Protein AF-A0AA40WE69-F1 (afdb_monomer_lite)

InterPro domains:
  IPR025161 Insertion element IS402-like domain [PF13340] (11-57)

Foldseek 3Di:
DDDPCPPLFDPPVVCVVCVVVDDDDDDDVPDDDDDDDDPRVVVSVVVVCVVPVDDDD

Radius of gyration: 13.21 Å; chains: 1; bounding box: 25×28×32 Å

Organism: NCBI:txid44276

pLDDT: mean 86.07, std 9.75, range [48.78, 94.75]

Secondary structure (DSSP, 8-state):
---TTGGGSPPHHHHHHHGGGSPPP---TT--SSPPPPHHHHHHHHHHHHHH-PPP-

Structure (mmCIF, N/CA/C/O backbone):
data_AF-A0AA40WE69-F1
#
_entry.id   AF-A0AA40WE69-F1
#
loop_
_atom_site.group_PDB
_atom_site.id
_atom_site.type_symbol
_atom_site.label_atom_id
_atom_site.label_alt_id
_atom_site.label_comp_id
_atom_site.label_asym_id
_atom_site.label_entity_id
_atom_site.label_seq_id
_atom_site.pdbx_PDB_ins_code
_atom_site.Cartn_x
_atom_site.Cartn_y
_atom_site.Cartn_z
_atom_site.occupancy
_atom_site.B_iso_or_equiv
_atom_site.auth_seq_id
_atom_site.auth_comp_id
_atom_site.auth_asym_id
_atom_site.auth_atom_id
_atom_site.pdbx_PDB_model_num
ATOM 1 N N . MET A 1 1 ? 6.748 -12.633 0.548 1.00 48.78 1 MET A N 1
ATOM 2 C CA . MET A 1 1 ? 7.640 -11.666 1.219 1.00 48.78 1 MET A CA 1
ATOM 3 C C . MET A 1 1 ? 6.813 -10.966 2.274 1.00 48.78 1 MET A C 1
ATOM 5 O O . MET A 1 1 ? 5.715 -10.536 1.941 1.00 48.78 1 MET A O 1
ATOM 9 N N . LYS A 1 2 ? 7.281 -10.939 3.527 1.00 52.12 2 LYS A N 1
ATOM 10 C CA . LYS A 1 2 ? 6.672 -10.094 4.562 1.00 52.12 2 LYS A CA 1
ATOM 11 C C . LYS A 1 2 ? 6.791 -8.648 4.082 1.00 52.12 2 LYS A C 1
ATOM 13 O O . LYS A 1 2 ? 7.844 -8.273 3.576 1.00 52.12 2 LYS A O 1
ATOM 18 N N . SER A 1 3 ? 5.707 -7.893 4.134 1.00 59.44 3 SER A N 1
ATOM 19 C CA . SER A 1 3 ? 5.768 -6.471 3.832 1.00 59.44 3 SER A CA 1
ATOM 20 C C . SER A 1 3 ? 6.443 -5.735 4.988 1.00 59.44 3 SER A C 1
ATOM 22 O O . SER A 1 3 ? 6.235 -6.051 6.159 1.00 59.44 3 SER A O 1
ATOM 24 N N . GLU A 1 4 ? 7.203 -4.701 4.653 1.00 72.38 4 GLU A N 1
ATOM 25 C CA . GLU A 1 4 ? 7.766 -3.743 5.616 1.00 72.38 4 GLU A CA 1
ATOM 26 C C . GLU A 1 4 ? 6.684 -2.788 6.178 1.00 72.38 4 GLU A C 1
ATOM 28 O O . GLU A 1 4 ? 6.972 -1.885 6.955 1.00 72.38 4 GLU A O 1
ATOM 33 N N . LEU A 1 5 ? 5.421 -2.956 5.762 1.00 74.56 5 LEU A N 1
ATOM 34 C CA . LEU A 1 5 ? 4.311 -2.034 6.034 1.00 74.56 5 LEU A CA 1
ATOM 35 C C . LEU A 1 5 ? 3.550 -2.356 7.333 1.00 74.56 5 LEU A C 1
ATOM 37 O O . LEU A 1 5 ? 2.689 -1.582 7.753 1.00 74.56 5 LEU A O 1
ATOM 41 N N . GLY A 1 6 ? 3.855 -3.482 7.985 1.00 82.88 6 GLY A N 1
ATOM 42 C CA . GLY A 1 6 ? 3.264 -3.861 9.269 1.00 82.88 6 GLY A CA 1
ATOM 43 C C . GLY A 1 6 ? 1.731 -3.887 9.238 1.00 82.88 6 GLY A C 1
ATOM 44 O O . GLY A 1 6 ? 1.127 -4.565 8.413 1.00 82.88 6 GLY A O 1
ATOM 45 N N . HIS A 1 7 ? 1.095 -3.133 10.138 1.00 80.44 7 HIS A N 1
ATOM 46 C CA . HIS A 1 7 ? -0.368 -3.052 10.265 1.00 80.44 7 HIS A CA 1
ATOM 47 C C . HIS A 1 7 ? -1.057 -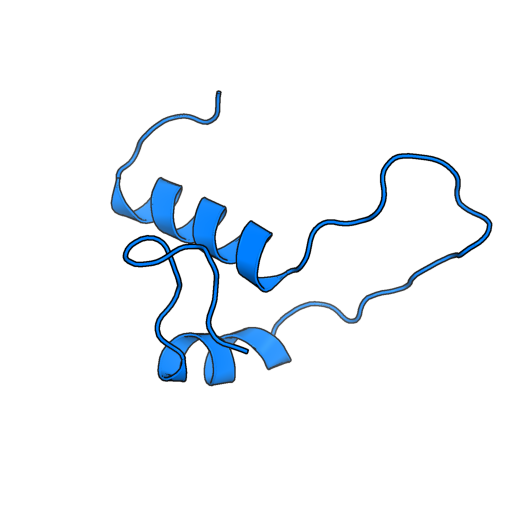2.289 9.120 1.00 80.44 7 HIS A C 1
ATOM 49 O O . HIS A 1 7 ? -2.279 -2.347 9.001 1.00 80.44 7 HIS A O 1
ATOM 55 N N . LEU A 1 8 ? -0.292 -1.565 8.298 1.00 83.88 8 LEU A N 1
ATOM 56 C CA . LEU A 1 8 ? -0.798 -0.854 7.121 1.00 83.88 8 LEU A CA 1
ATOM 57 C C . LEU A 1 8 ? -0.814 -1.738 5.870 1.00 83.88 8 LEU A C 1
ATOM 59 O O . LEU A 1 8 ? -1.319 -1.314 4.832 1.00 83.88 8 LEU A O 1
ATOM 63 N N . ASP A 1 9 ? -0.249 -2.944 5.946 1.00 89.06 9 ASP A N 1
ATOM 64 C CA . ASP A 1 9 ? -0.255 -3.871 4.826 1.00 89.06 9 ASP A CA 1
ATOM 65 C C . ASP A 1 9 ? -1.604 -4.564 4.635 1.00 89.06 9 ASP A C 1
ATOM 67 O O . ASP A 1 9 ? -2.441 -4.677 5.532 1.00 89.06 9 ASP A O 1
ATOM 71 N N . ILE A 1 10 ? -1.768 -5.114 3.441 1.00 90.19 10 ILE A N 1
ATOM 72 C CA . ILE A 1 10 ? -2.886 -5.974 3.095 1.00 90.19 10 ILE A CA 1
ATOM 73 C C . ILE A 1 10 ? -2.593 -7.395 3.604 1.00 90.19 10 ILE A C 1
ATOM 75 O O . ILE A 1 10 ? -1.550 -7.960 3.254 1.00 90.19 10 ILE A O 1
ATOM 79 N N . PRO A 1 11 ? -3.515 -8.016 4.370 1.00 90.19 11 PRO A N 1
ATOM 80 C CA . PRO A 1 11 ? -3.404 -9.419 4.753 1.00 90.19 11 PRO A CA 1
ATOM 81 C C . PRO A 1 11 ? -3.133 -10.324 3.548 1.00 90.19 11 PRO A C 1
ATOM 83 O O . PRO A 1 11 ? -3.737 -10.166 2.484 1.00 90.19 11 PRO A O 1
ATOM 86 N N . GLU A 1 12 ? -2.246 -11.303 3.717 1.00 91.00 12 GLU A N 1
ATOM 87 C CA . GLU A 1 12 ? -1.745 -12.131 2.612 1.00 91.00 12 GLU A CA 1
ATOM 88 C C . GLU A 1 12 ? -2.866 -12.853 1.845 1.00 91.00 12 GLU A C 1
ATOM 90 O O . GLU A 1 12 ? -2.806 -12.991 0.625 1.00 91.00 12 GLU A O 1
ATOM 95 N N . GLU A 1 13 ? -3.920 -13.279 2.537 1.00 91.88 13 GLU A N 1
ATOM 96 C CA . GLU A 1 13 ? -5.081 -13.949 1.940 1.00 91.88 13 GLU A CA 1
ATOM 97 C C . GLU A 1 13 ? -5.858 -13.029 0.993 1.00 91.88 13 GLU A C 1
ATOM 99 O O . GLU A 1 13 ? -6.284 -13.455 -0.082 1.00 91.88 13 GLU A O 1
ATOM 104 N N . ILE A 1 14 ? -5.996 -11.753 1.363 1.00 91.56 14 ILE A N 1
ATOM 105 C CA . ILE A 1 14 ? -6.630 -10.730 0.528 1.00 91.56 14 ILE A CA 1
ATOM 106 C C . ILE A 1 14 ? -5.716 -10.412 -0.654 1.00 91.56 14 ILE A C 1
ATOM 108 O O . ILE A 1 14 ? -6.166 -10.401 -1.801 1.00 91.56 14 ILE A O 1
ATOM 112 N N . TRP A 1 15 ? -4.419 -10.226 -0.399 1.00 92.44 15 TRP A N 1
ATOM 113 C CA . TRP A 1 15 ? -3.445 -9.923 -1.444 1.00 92.44 15 TRP A CA 1
ATOM 114 C C . TRP A 1 15 ? -3.379 -11.016 -2.517 1.00 92.44 15 TRP A C 1
ATOM 116 O O . TRP A 1 15 ? -3.380 -10.708 -3.707 1.00 92.44 15 TRP A O 1
ATOM 126 N N . LYS A 1 16 ? -3.403 -12.295 -2.127 1.00 94.25 16 LYS A N 1
ATOM 127 C CA . LYS A 1 16 ? -3.415 -13.430 -3.066 1.00 94.25 16 LYS A CA 1
ATOM 128 C C . LYS A 1 16 ? -4.619 -13.421 -4.005 1.00 94.25 16 LYS A C 1
ATOM 130 O O . LYS A 1 16 ? -4.473 -13.804 -5.162 1.00 94.25 16 LYS A O 1
ATOM 135 N N . ARG A 1 17 ? -5.786 -12.975 -3.530 1.00 94.75 17 ARG A N 1
ATOM 136 C CA . ARG A 1 17 ? -6.999 -12.835 -4.353 1.00 94.75 17 ARG A CA 1
ATOM 137 C C . ARG A 1 17 ? -6.947 -11.597 -5.246 1.00 94.75 17 ARG A C 1
ATOM 139 O O . ARG A 1 17 ? -7.435 -11.638 -6.368 1.00 94.75 17 ARG A O 1
ATOM 146 N N . LEU A 1 18 ? -6.340 -10.516 -4.761 1.00 92.81 18 LEU A N 1
ATOM 147 C CA . LEU A 1 18 ? -6.287 -9.233 -5.458 1.00 92.81 18 LEU A CA 1
ATOM 148 C C . LEU A 1 18 ? -5.217 -9.185 -6.554 1.00 92.81 18 LEU A C 1
ATOM 150 O O . LEU A 1 18 ? -5.485 -8.713 -7.654 1.00 92.81 18 LEU A O 1
ATOM 154 N N . ARG A 1 19 ? -4.013 -9.696 -6.276 1.00 92.81 19 ARG A N 1
ATOM 155 C CA . ARG A 1 19 ? -2.864 -9.688 -7.192 1.00 92.81 19 ARG A CA 1
ATOM 156 C C . ARG A 1 19 ? -3.186 -10.146 -8.626 1.00 92.81 19 ARG A C 1
ATOM 158 O O . ARG A 1 19 ? -2.739 -9.461 -9.542 1.00 92.81 19 ARG A O 1
ATOM 165 N N . PRO A 1 20 ? -3.921 -11.250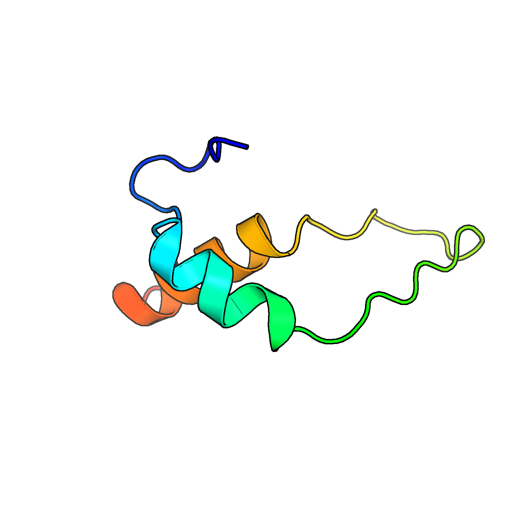 -8.875 1.00 94.69 20 PRO A N 1
ATOM 166 C CA . PRO A 1 20 ? -4.228 -11.679 -10.244 1.00 94.69 20 PRO A CA 1
ATOM 167 C C . PRO A 1 20 ? -5.181 -10.741 -10.997 1.00 94.69 20 PRO A C 1
ATOM 169 O O . PRO A 1 20 ? -5.243 -10.811 -12.221 1.00 94.69 20 PRO A O 1
ATOM 172 N N . LEU A 1 21 ? -5.909 -9.868 -10.294 1.00 93.81 21 LEU A N 1
ATOM 173 C CA . LEU A 1 21 ? -6.811 -8.881 -10.896 1.00 93.81 21 LEU A CA 1
ATOM 174 C C . LEU A 1 21 ? -6.071 -7.618 -11.354 1.00 93.81 21 LEU A C 1
ATOM 176 O O . LEU A 1 21 ? -6.649 -6.777 -12.042 1.00 93.81 21 LEU A O 1
ATOM 180 N N . LEU A 1 22 ? -4.804 -7.462 -10.963 1.00 91.19 22 LEU A N 1
ATOM 181 C CA . LEU A 1 22 ? -4.005 -6.312 -11.350 1.00 91.19 22 LEU A CA 1
ATOM 182 C C . LEU A 1 22 ? -3.602 -6.391 -12.826 1.00 91.19 22 LEU A C 1
ATOM 184 O O . LEU A 1 22 ? -3.330 -7.475 -13.351 1.00 91.19 22 LEU A O 1
ATOM 188 N N . PRO A 1 23 ? -3.532 -5.239 -13.514 1.00 89.44 23 PRO A N 1
ATOM 189 C CA . PRO A 1 23 ? -3.109 -5.206 -14.902 1.00 89.44 23 PRO A CA 1
ATOM 190 C C . PRO A 1 23 ? -1.677 -5.730 -15.047 1.00 89.44 23 PRO A C 1
ATOM 192 O O . PRO A 1 23 ? -0.796 -5.426 -14.243 1.00 89.44 23 PRO A O 1
ATOM 195 N N . LYS A 1 24 ? -1.425 -6.489 -16.121 1.00 86.25 24 LYS A N 1
ATOM 196 C CA . LYS A 1 24 ? -0.077 -6.978 -16.440 1.00 86.25 24 LYS A CA 1
ATOM 197 C C . LYS A 1 24 ? 0.874 -5.798 -16.647 1.00 86.25 24 LYS A C 1
ATOM 199 O O . LYS A 1 24 ? 0.619 -4.919 -17.473 1.00 86.25 24 LYS A O 1
ATOM 204 N N . ILE A 1 25 ? 1.994 -5.811 -15.929 1.00 83.19 25 ILE A N 1
ATOM 205 C CA . ILE A 1 25 ? 2.999 -4.750 -15.998 1.00 83.19 25 ILE A CA 1
ATOM 206 C C . ILE A 1 25 ? 3.737 -4.838 -17.340 1.00 83.19 25 ILE A C 1
ATOM 208 O O . ILE A 1 25 ? 4.346 -5.857 -17.659 1.00 83.19 25 ILE A O 1
ATOM 212 N N . LYS A 1 26 ? 3.727 -3.747 -18.113 1.00 79.50 26 LYS A N 1
ATOM 213 C CA . LYS A 1 26 ? 4.620 -3.559 -19.264 1.00 79.50 26 LYS A CA 1
ATOM 214 C C . LYS A 1 26 ? 5.783 -2.666 -18.840 1.00 79.50 26 LYS A C 1
ATOM 216 O O . LYS A 1 26 ? 5.654 -1.443 -18.841 1.00 79.50 26 LYS A O 1
ATOM 221 N N . ILE A 1 27 ? 6.898 -3.273 -18.438 1.00 77.31 27 ILE A N 1
ATOM 222 C CA . ILE A 1 27 ? 8.125 -2.533 -18.119 1.00 77.31 27 ILE A CA 1
ATOM 223 C C . ILE A 1 27 ? 8.857 -2.271 -19.434 1.00 77.31 27 ILE A C 1
ATOM 225 O O . ILE A 1 27 ? 9.246 -3.211 -20.120 1.00 77.31 27 ILE A O 1
ATOM 229 N N . ASN A 1 28 ? 9.026 -0.999 -19.794 1.00 78.81 28 ASN A N 1
ATOM 230 C CA . ASN A 1 28 ? 9.928 -0.609 -20.871 1.00 78.81 28 ASN A CA 1
ATOM 231 C C . ASN A 1 28 ? 11.241 -0.118 -20.234 1.00 78.81 28 ASN A C 1
ATOM 233 O O . ASN A 1 28 ? 11.232 0.968 -19.653 1.00 78.81 28 ASN A O 1
ATOM 237 N N . PRO A 1 29 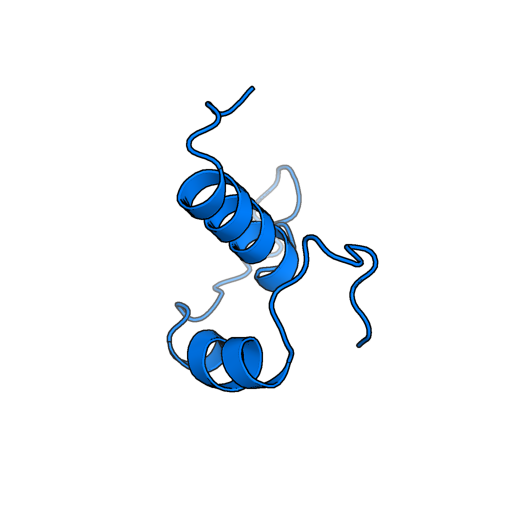? 12.344 -0.880 -20.333 1.00 73.19 29 PRO A N 1
ATOM 238 C CA . PRO A 1 29 ? 13.619 -0.522 -19.710 1.00 73.19 29 PRO A CA 1
ATOM 239 C C . PRO A 1 29 ? 14.259 0.743 -20.303 1.00 73.19 29 PRO A C 1
ATOM 241 O O . PRO A 1 29 ? 15.087 1.362 -19.647 1.00 73.19 29 PRO A O 1
ATOM 244 N N . LEU A 1 30 ? 13.859 1.161 -21.510 1.00 80.81 30 LEU A N 1
ATOM 245 C CA . LEU A 1 30 ? 14.343 2.385 -22.163 1.00 80.81 30 LEU A CA 1
ATOM 246 C C . LEU A 1 30 ? 13.554 3.633 -21.746 1.00 80.81 30 LEU A C 1
ATOM 248 O O . LEU A 1 30 ? 13.923 4.755 -22.090 1.00 80.81 30 LEU A O 1
ATOM 252 N N . LYS A 1 31 ? 12.435 3.458 -21.035 1.00 77.50 31 LYS A N 1
ATOM 253 C CA . LYS A 1 31 ? 11.602 4.570 -20.586 1.00 77.50 31 LYS A CA 1
ATOM 254 C C . LYS A 1 31 ? 12.230 5.155 -19.320 1.00 77.50 31 LYS A C 1
ATOM 256 O O . LYS A 1 31 ? 12.150 4.553 -18.254 1.00 77.50 31 LYS A O 1
ATOM 261 N N . GLY A 1 32 ? 12.879 6.311 -19.456 1.00 81.69 32 GLY A N 1
ATOM 262 C CA . GLY A 1 32 ? 13.466 7.033 -18.325 1.00 81.69 32 GLY A CA 1
ATOM 263 C C . GLY A 1 32 ? 12.424 7.487 -17.290 1.00 81.69 32 GLY A C 1
ATOM 264 O O . GLY A 1 32 ? 11.219 7.468 -17.545 1.00 81.69 32 GLY A O 1
ATOM 265 N N . GLY A 1 33 ? 12.899 7.918 -16.118 1.00 87.19 33 GLY A N 1
ATOM 266 C CA . GLY A 1 33 ? 12.072 8.425 -15.018 1.00 87.19 33 GLY A CA 1
ATOM 267 C C . G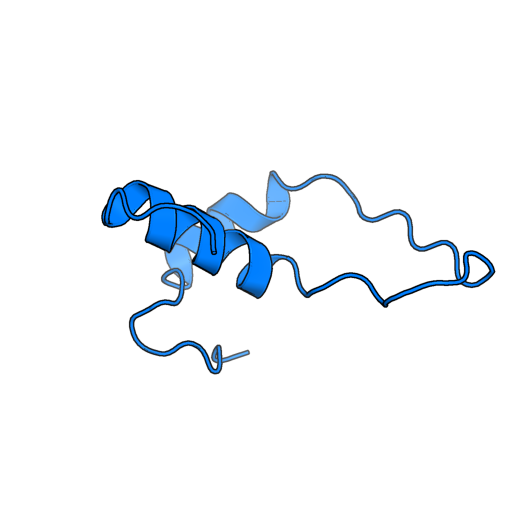LY A 1 33 ? 12.208 7.611 -13.731 1.00 87.19 33 GLY A C 1
ATOM 268 O O . GLY A 1 33 ? 13.097 6.771 -13.592 1.00 87.19 33 GLY A O 1
ATOM 269 N N . ARG A 1 34 ? 11.326 7.879 -12.761 1.00 84.62 34 ARG A N 1
ATOM 270 C CA . ARG A 1 34 ? 11.315 7.143 -11.493 1.00 84.62 34 ARG A CA 1
ATOM 271 C C . ARG A 1 34 ? 10.827 5.706 -11.730 1.00 84.62 34 ARG A C 1
ATOM 273 O O . ARG A 1 34 ? 9.774 5.538 -12.351 1.00 84.62 34 ARG A O 1
ATOM 280 N N . PRO A 1 35 ? 11.531 4.685 -11.210 1.00 85.69 35 PRO A N 1
ATOM 281 C CA . PRO A 1 35 ? 11.060 3.308 -11.271 1.00 85.69 35 PRO A CA 1
ATOM 282 C C . PRO A 1 35 ? 9.650 3.161 -10.694 1.00 85.69 35 PRO A C 1
ATOM 284 O O . PRO A 1 35 ? 9.280 3.845 -9.734 1.00 85.69 35 PRO A O 1
ATOM 287 N N . ARG A 1 36 ? 8.863 2.251 -11.277 1.00 86.31 36 ARG A N 1
ATOM 288 C CA . ARG A 1 36 ? 7.527 1.921 -10.773 1.00 86.31 36 ARG A CA 1
ATOM 289 C C . ARG A 1 36 ? 7.644 1.356 -9.352 1.00 86.31 36 ARG A C 1
ATOM 291 O O . ARG A 1 36 ? 8.497 0.513 -9.092 1.00 86.31 36 ARG A O 1
ATOM 298 N N . LEU A 1 37 ? 6.772 1.817 -8.457 1.00 88.81 37 LEU A N 1
ATOM 299 C CA . LEU A 1 37 ? 6.641 1.267 -7.109 1.00 88.81 37 LEU A CA 1
ATOM 300 C C . LEU A 1 37 ? 6.057 -0.154 -7.158 1.00 88.81 37 LEU A C 1
ATOM 302 O O . LEU A 1 37 ? 5.269 -0.462 -8.051 1.00 88.81 37 LEU A O 1
ATOM 306 N N . ASP A 1 38 ? 6.410 -0.997 -6.188 1.00 89.69 38 ASP A N 1
ATOM 307 C CA . ASP A 1 38 ? 5.799 -2.318 -6.035 1.00 89.69 38 ASP A CA 1
ATOM 308 C C . ASP A 1 38 ? 4.269 -2.212 -5.891 1.00 89.69 38 ASP A C 1
ATOM 310 O O . ASP A 1 38 ? 3.748 -1.367 -5.153 1.00 89.69 38 ASP A O 1
ATOM 314 N N . ASP A 1 39 ? 3.544 -3.077 -6.604 1.00 90.88 39 ASP A N 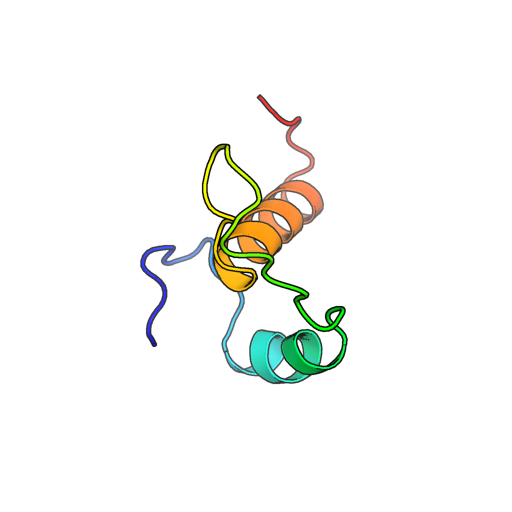1
ATOM 315 C CA . ASP A 1 39 ? 2.083 -3.031 -6.658 1.00 90.88 39 ASP A CA 1
ATOM 316 C C . ASP A 1 39 ? 1.437 -3.264 -5.282 1.00 90.88 39 ASP A C 1
ATOM 318 O O . ASP A 1 39 ? 0.387 -2.682 -5.002 1.00 90.88 39 ASP A O 1
ATOM 322 N N . ARG A 1 40 ? 2.048 -4.070 -4.399 1.00 92.19 40 ARG A N 1
ATOM 323 C CA . ARG A 1 40 ? 1.545 -4.301 -3.035 1.00 92.19 40 ARG A CA 1
ATOM 324 C C . ARG A 1 40 ? 1.643 -3.034 -2.209 1.00 92.19 40 ARG A C 1
ATOM 326 O O . ARG A 1 40 ? 0.690 -2.684 -1.521 1.00 92.19 40 ARG A O 1
ATOM 333 N N . VAL A 1 41 ? 2.762 -2.321 -2.322 1.00 92.12 41 VAL A N 1
ATOM 334 C CA . VAL A 1 41 ? 2.976 -1.062 -1.599 1.00 92.12 41 VAL A CA 1
ATOM 335 C C . VAL A 1 41 ? 1.989 0.001 -2.075 1.00 92.12 41 VAL A C 1
ATOM 337 O O . VAL A 1 41 ? 1.335 0.648 -1.258 1.00 92.12 41 VAL A O 1
ATOM 340 N N . ALA A 1 42 ? 1.823 0.144 -3.393 1.00 92.00 42 ALA A N 1
ATOM 341 C CA . ALA A 1 42 ? 0.845 1.069 -3.959 1.00 92.00 42 ALA A CA 1
ATOM 342 C C . ALA A 1 42 ? -0.587 0.729 -3.510 1.00 92.00 42 ALA A C 1
ATOM 344 O O . ALA A 1 42 ? -1.350 1.615 -3.122 1.00 92.00 42 ALA A O 1
ATOM 345 N N . MET A 1 43 ? -0.948 -0.554 -3.518 1.00 93.38 43 MET A N 1
ATOM 346 C CA . MET A 1 43 ? -2.281 -0.991 -3.121 1.00 93.38 43 MET A CA 1
ATOM 347 C C . MET A 1 43 ? -2.542 -0.824 -1.625 1.00 93.38 43 MET A C 1
ATOM 349 O O . MET A 1 43 ? -3.640 -0.423 -1.247 1.00 93.38 43 MET A O 1
ATOM 353 N N . ALA A 1 44 ? -1.549 -1.084 -0.773 1.00 93.38 44 ALA A N 1
ATOM 354 C CA . ALA A 1 44 ? -1.653 -0.856 0.664 1.00 93.38 44 ALA A CA 1
ATOM 355 C C . ALA A 1 44 ? -1.947 0.621 0.973 1.00 93.38 44 ALA A C 1
ATOM 357 O O . ALA A 1 44 ? -2.838 0.920 1.765 1.00 93.38 44 ALA A O 1
ATOM 358 N N . ALA A 1 45 ? -1.294 1.554 0.270 1.00 92.12 45 ALA A N 1
ATOM 359 C CA . ALA A 1 45 ? -1.578 2.983 0.400 1.00 92.12 45 ALA A CA 1
ATOM 360 C C . ALA A 1 45 ? -3.015 3.345 -0.030 1.00 92.12 45 ALA A C 1
ATOM 362 O O . ALA A 1 45 ? -3.690 4.128 0.642 1.00 92.12 45 ALA A O 1
ATOM 363 N N . ILE A 1 46 ? -3.515 2.749 -1.120 1.00 92.44 46 ILE A N 1
ATOM 364 C CA . ILE A 1 46 ? -4.910 2.923 -1.561 1.00 92.44 46 ILE A CA 1
ATOM 365 C C . ILE A 1 46 ? -5.877 2.387 -0.496 1.00 92.44 46 ILE A C 1
ATOM 367 O O . ILE A 1 46 ? -6.822 3.083 -0.123 1.00 92.44 46 ILE A O 1
ATOM 371 N N . PHE A 1 47 ? -5.625 1.187 0.030 1.00 91.44 47 PHE A N 1
ATOM 372 C CA . PHE A 1 47 ? -6.424 0.580 1.097 1.00 91.44 47 PHE A CA 1
ATOM 373 C C . PHE A 1 47 ? -6.452 1.448 2.354 1.00 91.44 47 PHE A C 1
ATOM 375 O O . PHE A 1 47 ? -7.522 1.687 2.910 1.00 91.44 47 PHE A O 1
ATOM 382 N N . TYR A 1 48 ? -5.295 1.963 2.769 1.00 90.50 48 TYR A N 1
ATOM 383 C CA . TYR A 1 48 ? -5.177 2.873 3.9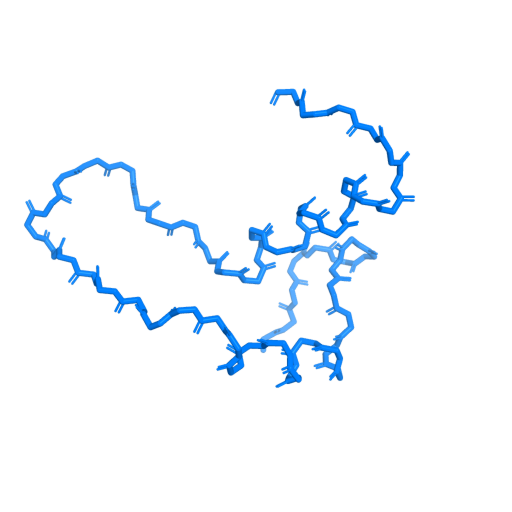01 1.00 90.50 48 TYR A CA 1
ATOM 384 C C . TYR A 1 48 ? -6.056 4.113 3.721 1.00 90.50 48 TYR A C 1
ATOM 386 O O . TYR A 1 48 ? -6.828 4.463 4.617 1.00 90.50 48 TYR A O 1
ATOM 394 N N . ARG A 1 49 ? -6.008 4.746 2.543 1.00 93.19 49 ARG A N 1
ATOM 395 C CA . ARG A 1 49 ? -6.851 5.906 2.239 1.00 93.19 49 ARG A CA 1
ATOM 396 C C . ARG A 1 49 ? -8.339 5.571 2.292 1.00 93.19 49 ARG A C 1
ATOM 398 O O . ARG A 1 49 ? -9.097 6.313 2.905 1.00 93.19 49 ARG A O 1
ATOM 405 N N . VAL A 1 50 ? -8.763 4.468 1.677 1.00 92.00 50 VAL A N 1
ATOM 406 C CA . VAL A 1 50 ? -10.177 4.049 1.683 1.00 92.00 50 VAL A CA 1
ATOM 407 C C . VAL A 1 50 ? -10.655 3.733 3.104 1.00 92.00 50 VAL A C 1
ATOM 409 O O . VAL A 1 50 ? -11.776 4.072 3.466 1.00 92.00 50 VAL A O 1
ATOM 412 N N . ARG A 1 51 ? -9.798 3.124 3.929 1.00 89.25 51 ARG A N 1
ATOM 413 C CA . ARG A 1 51 ? -10.102 2.749 5.315 1.00 89.25 51 ARG A CA 1
ATOM 414 C C . ARG A 1 51 ? -10.218 3.948 6.253 1.00 89.25 51 ARG A C 1
ATOM 416 O O . ARG A 1 51 ? -11.028 3.906 7.173 1.00 89.25 51 ARG A O 1
ATOM 423 N N . THR A 1 52 ? -9.377 4.961 6.060 1.00 91.94 52 THR A N 1
ATOM 424 C CA . THR A 1 52 ? -9.241 6.097 6.987 1.00 91.94 52 THR A CA 1
ATOM 425 C C . THR A 1 52 ? -9.940 7.367 6.512 1.00 91.94 52 THR A C 1
ATOM 427 O O . THR A 1 52 ? -10.197 8.250 7.321 1.00 91.94 52 THR A O 1
ATOM 430 N N . GLY A 1 53 ? -10.230 7.492 5.213 1.00 94.12 53 GLY A N 1
ATOM 431 C CA . GLY A 1 53 ? -10.797 8.703 4.614 1.00 94.12 53 GLY A CA 1
ATOM 432 C C . GLY A 1 53 ? -9.817 9.878 4.508 1.00 94.12 53 GLY A C 1
ATOM 433 O O . GLY A 1 53 ? -10.207 10.960 4.075 1.00 94.12 53 GLY A O 1
ATOM 434 N N . ILE A 1 54 ? -8.547 9.689 4.880 1.00 92.50 54 ILE A N 1
ATOM 435 C CA . ILE A 1 54 ? -7.534 10.750 4.879 1.00 92.50 54 ILE A CA 1
ATOM 436 C C . ILE A 1 54 ? -7.200 11.161 3.436 1.00 92.50 54 ILE A C 1
ATOM 438 O O . ILE A 1 54 ? -7.146 10.336 2.519 1.00 92.50 54 ILE A O 1
ATOM 442 N N . GLN A 1 55 ? -6.963 12.453 3.206 1.00 91.88 55 GLN A N 1
ATOM 443 C CA . GLN A 1 55 ? -6.524 12.932 1.895 1.00 91.88 55 GLN A CA 1
ATOM 444 C C . GLN A 1 55 ? -5.108 12.454 1.545 1.00 91.88 55 GLN A C 1
ATOM 446 O O . GLN A 1 55 ? -4.270 12.234 2.420 1.00 91.88 55 GLN A O 1
ATOM 451 N N . TRP A 1 56 ? -4.810 12.374 0.249 1.00 89.00 56 TRP A N 1
ATOM 452 C CA . TRP A 1 56 ? -3.418 12.299 -0.187 1.00 89.00 56 TRP A CA 1
ATOM 453 C C . TRP A 1 56 ? -2.678 13.581 0.232 1.00 89.00 56 TRP A C 1
ATOM 455 O O . TRP A 1 56 ? -3.262 14.671 0.213 1.00 89.00 56 TRP A O 1
ATOM 465 N N . ARG A 1 57 ? -1.414 13.434 0.632 1.00 76.56 57 ARG A N 1
ATOM 466 C CA . ARG A 1 57 ? -0.466 14.545 0.769 1.00 76.56 57 ARG A CA 1
ATOM 467 C C . ARG A 1 57 ? 0.475 14.565 -0.420 1.00 76.56 57 ARG A C 1
ATOM 469 O O . ARG A 1 57 ? 0.762 13.461 -0.936 1.00 76.56 57 ARG A O 1
#

Sequence (57 aa):
MKSELGHLDIPEEIWKRLRPLLPKIKINPLKGGRPRLDDRVAMAAIFYRVRTGIQWR